Protein AF-J5UQ15-F1 (afdb_monomer)

Foldseek 3Di:
DADDADPVLPDDDPQLVQWDQDPVRAIWGDDPVGTDHDHRNSVVCNVCVPVDPVNPDDVQVVCVVVVHDPCPVVDPPD

Nearest PDB structures (foldseek):
  2cse-assembly1_1  TM=4.652E-01  e=9.856E+00  Mammalian orthoreovirus 1 Lang
  9cyy-assembly1_W  TM=2.975E-01  e=9.202E+00  Mammalian orthoreovirus 3 Dearing

Solvent-accessible surface area (backbone atoms only — not comparable to full-atom values): 5011 Å² total; per-residue (Å²): 88,82,51,76,83,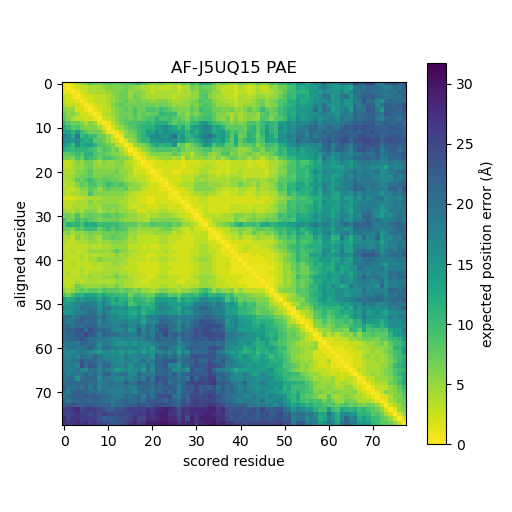52,91,82,50,69,72,91,66,87,70,30,88,40,53,44,75,42,96,89,47,37,50,25,25,62,51,99,92,47,74,44,78,32,52,40,58,36,49,51,50,58,71,46,72,77,58,50,83,83,69,53,75,56,64,71,57,53,26,57,76,72,69,47,63,87,72,69,80,73,64,83,81,125

Sequence (78 aa):
MFPTPLASDTGTRPKVPQVVLSPAGSFRRKKKTGHWSANLSEAIYYLEKDAAPNLRFNPEWAEWLMGFPKAWTEISSG

Mean predicted aligned error: 11.42 Å

Radius of gyration: 15.73 Å; Cα contacts (8 Å, |Δi|>4): 80; chains: 1; bounding box: 34×25×43 Å

Organism: NCBI:txid796937

Secondary structure (DSSP, 8-state):
-PPPP-GGG-S----GGGEEE-TTS-EEEEETTEEEEPPHHHHHHHHHTT--GGGSPPHHHHHHHHTPPTTTT-----

Structure (mmCIF, N/CA/C/O backbone):
data_AF-J5UQ15-F1
#
_entry.id   AF-J5UQ15-F1
#
loop_
_atom_site.group_PDB
_atom_site.id
_atom_site.type_symbol
_atom_site.label_atom_id
_atom_site.label_alt_id
_atom_site.label_comp_id
_atom_site.label_asym_id
_atom_site.label_entity_id
_atom_site.label_seq_id
_atom_site.pdbx_PDB_ins_code
_atom_site.Cartn_x
_atom_site.Cartn_y
_atom_site.Cartn_z
_atom_site.occupancy
_atom_site.B_iso_or_equiv
_atom_site.auth_seq_id
_atom_site.auth_comp_id
_atom_site.auth_asym_id
_atom_site.auth_atom_id
_atom_site.pdbx_PDB_model_num
ATOM 1 N N . MET A 1 1 ? -7.507 10.231 3.111 1.00 81.44 1 MET A N 1
ATOM 2 C CA . MET A 1 1 ? -6.176 10.815 3.361 1.00 81.44 1 MET A CA 1
ATOM 3 C C . MET A 1 1 ? -5.168 9.703 3.576 1.00 81.44 1 MET A C 1
ATOM 5 O O . MET A 1 1 ? -5.398 8.840 4.422 1.00 81.44 1 MET A O 1
ATOM 9 N N . PHE A 1 2 ? -4.098 9.707 2.780 1.00 81.62 2 PHE A N 1
ATOM 10 C CA . PHE A 1 2 ? -2.987 8.770 2.935 1.00 81.62 2 PHE A CA 1
ATOM 11 C C . PHE A 1 2 ? -2.146 9.124 4.168 1.00 81.62 2 PHE A C 1
ATOM 13 O O . PHE A 1 2 ? -2.028 10.308 4.496 1.00 81.62 2 PHE A O 1
ATOM 20 N N . PRO A 1 3 ? -1.603 8.122 4.879 1.00 82.62 3 PRO A N 1
ATOM 21 C CA . PRO A 1 3 ? -0.683 8.367 5.980 1.00 82.62 3 PRO A CA 1
ATOM 22 C C . PRO A 1 3 ? 0.645 8.924 5.453 1.00 82.62 3 PRO A C 1
ATOM 24 O O . PRO A 1 3 ? 1.068 8.605 4.342 1.00 82.62 3 PRO A O 1
ATOM 27 N N . THR A 1 4 ? 1.307 9.750 6.262 1.00 83.56 4 THR A N 1
ATOM 28 C CA . THR A 1 4 ? 2.639 10.276 5.950 1.00 83.56 4 THR A CA 1
ATOM 29 C C . THR A 1 4 ? 3.634 9.119 5.826 1.00 83.56 4 THR A C 1
ATOM 31 O O . THR A 1 4 ? 3.658 8.277 6.728 1.00 83.56 4 THR A O 1
ATOM 34 N N . PRO A 1 5 ? 4.454 9.061 4.761 1.00 78.94 5 PRO A N 1
ATOM 35 C CA . PRO A 1 5 ? 5.474 8.030 4.628 1.00 78.94 5 PRO A CA 1
ATOM 36 C C . PRO A 1 5 ? 6.463 8.106 5.795 1.00 78.94 5 PRO A C 1
ATOM 38 O O . PRO A 1 5 ? 6.967 9.178 6.134 1.00 78.94 5 PRO A O 1
ATOM 41 N N . LEU A 1 6 ? 6.736 6.960 6.415 1.00 75.06 6 LEU A N 1
ATOM 42 C CA . LEU A 1 6 ? 7.698 6.815 7.506 1.00 75.06 6 LEU A CA 1
ATOM 43 C C . LEU A 1 6 ? 8.850 5.910 7.076 1.00 75.06 6 LEU A C 1
ATOM 45 O O . LEU A 1 6 ? 8.653 4.954 6.337 1.00 75.06 6 LEU A O 1
ATOM 49 N N . ALA A 1 7 ? 10.036 6.107 7.656 1.00 73.62 7 ALA A N 1
ATOM 50 C CA . ALA A 1 7 ? 11.176 5.201 7.457 1.00 73.62 7 ALA A CA 1
ATOM 51 C C . ALA A 1 7 ? 10.867 3.738 7.845 1.00 73.62 7 ALA A C 1
ATOM 53 O O . ALA A 1 7 ? 11.525 2.809 7.392 1.00 73.62 7 ALA A O 1
ATOM 54 N N . SER A 1 8 ? 9.840 3.516 8.672 1.00 71.38 8 SER A N 1
ATOM 55 C CA . SER A 1 8 ? 9.360 2.176 9.021 1.00 71.38 8 SER A CA 1
ATOM 56 C C . SER A 1 8 ? 8.555 1.483 7.912 1.00 71.38 8 SER A C 1
ATOM 58 O O . SER A 1 8 ? 8.214 0.313 8.074 1.00 71.38 8 SER A O 1
ATOM 60 N N . ASP A 1 9 ? 8.225 2.178 6.818 1.00 71.00 9 ASP A N 1
ATOM 61 C CA . ASP A 1 9 ? 7.426 1.645 5.704 1.00 71.00 9 ASP A CA 1
ATOM 62 C C . ASP A 1 9 ? 8.211 0.706 4.775 1.00 71.00 9 ASP A C 1
ATOM 64 O O . ASP A 1 9 ? 7.654 0.196 3.806 1.00 71.00 9 ASP A O 1
ATOM 68 N N . THR A 1 10 ? 9.474 0.423 5.091 1.00 60.31 10 THR A N 1
ATOM 69 C CA . THR A 1 10 ? 10.323 -0.511 4.349 1.00 60.31 10 THR A CA 1
ATOM 70 C C . THR A 1 10 ? 9.795 -1.950 4.424 1.00 60.31 10 THR A C 1
ATOM 72 O O . THR A 1 10 ? 9.503 -2.468 5.507 1.00 60.31 10 THR A O 1
ATOM 75 N N . GLY A 1 11 ? 9.730 -2.612 3.264 1.00 62.12 11 GLY A N 1
ATOM 76 C CA . GLY A 1 11 ? 9.391 -4.030 3.118 1.00 62.12 11 GLY A CA 1
ATOM 77 C C . GLY A 1 11 ? 7.904 -4.330 2.886 1.00 62.12 11 GLY A C 1
ATOM 78 O O . GLY A 1 11 ? 7.005 -3.548 3.197 1.00 62.12 11 GLY A O 1
ATOM 79 N N . THR A 1 12 ? 7.641 -5.515 2.341 1.00 57.94 12 THR A N 1
ATOM 80 C CA . THR A 1 12 ? 6.305 -6.087 2.137 1.00 57.94 12 THR A CA 1
ATOM 81 C C . THR A 1 12 ? 5.681 -6.450 3.485 1.00 57.94 12 THR A C 1
ATOM 83 O O . THR A 1 12 ? 6.129 -7.366 4.174 1.00 57.94 12 THR A O 1
ATOM 86 N N . ARG A 1 13 ? 4.626 -5.735 3.900 1.00 63.12 13 ARG A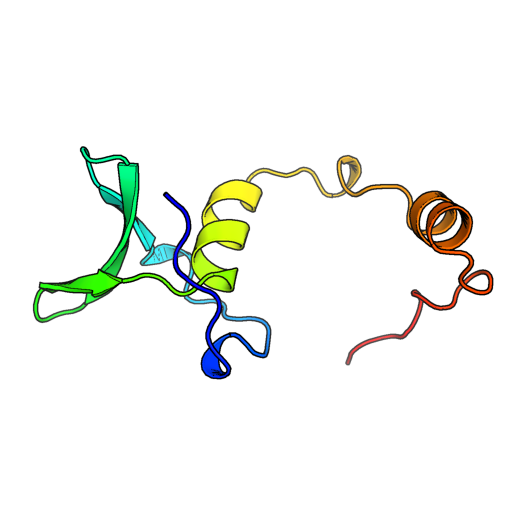 N 1
ATOM 87 C CA . ARG A 1 13 ? 3.904 -6.040 5.146 1.00 63.12 13 ARG A CA 1
ATOM 88 C C . ARG A 1 13 ? 2.592 -6.784 4.863 1.00 63.12 13 ARG A C 1
ATOM 90 O O . ARG A 1 13 ? 1.641 -6.163 4.399 1.00 63.12 13 ARG A O 1
ATOM 97 N N . PRO A 1 14 ? 2.464 -8.068 5.248 1.00 57.00 14 PRO A N 1
ATOM 98 C CA . PRO A 1 14 ? 1.258 -8.865 4.991 1.00 57.00 14 PRO A CA 1
ATOM 99 C C . PRO A 1 14 ? 0.056 -8.524 5.896 1.00 57.00 14 PRO A C 1
ATOM 101 O O . PRO A 1 14 ? -1.014 -9.108 5.747 1.00 57.00 14 PRO A O 1
ATOM 104 N N . LYS A 1 15 ? 0.170 -7.574 6.841 1.00 63.75 15 LYS A N 1
ATOM 105 C CA . LYS A 1 15 ? -0.894 -7.237 7.820 1.00 63.75 15 LYS A CA 1
ATOM 106 C C . LYS A 1 15 ? -1.968 -6.264 7.297 1.00 63.75 15 LYS A C 1
ATOM 108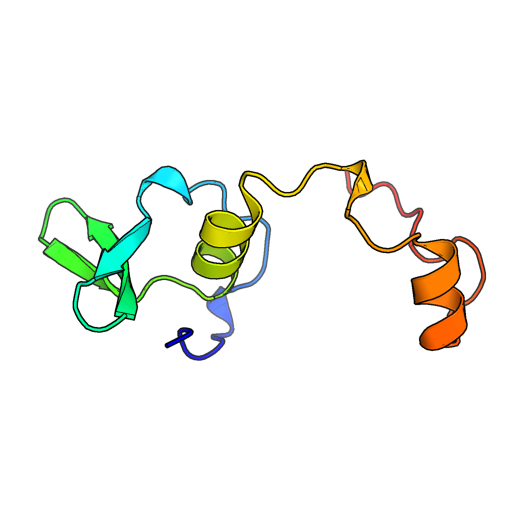 O O . LYS A 1 15 ? -2.657 -5.607 8.074 1.00 63.75 15 LYS A O 1
ATOM 113 N N . VAL A 1 16 ? -2.184 -6.256 5.986 1.00 65.88 16 VAL A N 1
ATOM 114 C CA . VAL A 1 16 ? -3.267 -5.551 5.282 1.00 65.88 16 VAL A CA 1
ATOM 115 C C . VAL A 1 16 ? -4.689 -5.891 5.778 1.00 65.88 16 VAL A C 1
ATOM 117 O O . VAL A 1 16 ? -5.530 -4.990 5.791 1.00 65.88 16 VAL A O 1
ATOM 120 N N . PRO A 1 17 ? -5.040 -7.124 6.220 1.00 71.44 17 PRO A N 1
ATOM 121 C CA . PRO A 1 17 ? -6.416 -7.416 6.649 1.00 71.44 17 PRO A CA 1
ATOM 122 C C . PRO A 1 17 ? -6.856 -6.665 7.915 1.00 71.44 17 PRO A C 1
ATOM 124 O O . PRO A 1 17 ? -8.043 -6.645 8.224 1.00 71.44 17 PRO A O 1
ATOM 127 N N . GLN A 1 18 ? -5.934 -6.024 8.640 1.00 81.19 18 GLN A N 1
ATOM 128 C CA . GLN A 1 18 ? -6.257 -5.218 9.822 1.00 81.19 18 GLN A CA 1
ATOM 129 C C . GLN A 1 18 ? -6.511 -3.738 9.499 1.00 81.19 18 GLN A C 1
ATOM 131 O O . GLN A 1 18 ? -6.825 -2.971 10.411 1.00 81.19 18 GLN A O 1
ATOM 136 N N . VAL A 1 19 ? -6.369 -3.322 8.239 1.00 86.81 19 VAL A N 1
ATOM 137 C CA . VAL A 1 19 ? -6.604 -1.941 7.804 1.00 86.81 19 VAL A CA 1
ATOM 138 C C . VAL A 1 19 ? -8.089 -1.729 7.527 1.00 86.81 19 VAL A C 1
ATOM 140 O O . VAL A 1 19 ? -8.740 -2.563 6.903 1.00 86.81 19 VAL A O 1
ATOM 143 N N . VAL A 1 20 ? -8.620 -0.603 7.993 1.00 88.81 20 VAL A N 1
ATOM 144 C CA . VAL A 1 20 ? -9.984 -0.143 7.733 1.00 88.81 20 VAL A CA 1
ATOM 145 C C . VAL A 1 20 ? -9.991 1.334 7.363 1.00 88.81 20 VAL A C 1
ATOM 147 O O . VAL A 1 20 ? -9.173 2.117 7.854 1.00 88.81 20 VAL A O 1
ATOM 150 N N . LEU A 1 21 ? -10.943 1.720 6.518 1.00 88.31 21 LEU A N 1
ATOM 151 C CA . LEU A 1 21 ? -11.204 3.116 6.195 1.00 88.31 21 LEU A CA 1
ATOM 152 C C . LEU A 1 21 ? -12.181 3.701 7.226 1.00 88.31 21 LEU A C 1
ATOM 154 O O . LEU A 1 21 ? -13.284 3.193 7.414 1.00 88.31 21 LEU A O 1
ATOM 158 N N . SER A 1 22 ? -11.757 4.749 7.931 1.00 87.19 22 SER A N 1
ATOM 159 C CA . SER A 1 22 ? -12.621 5.513 8.841 1.00 87.19 22 SER A CA 1
ATOM 160 C C . SER A 1 22 ? -13.671 6.311 8.049 1.00 87.19 22 SER A C 1
ATOM 162 O O . SER A 1 22 ? -13.358 6.734 6.936 1.00 87.19 22 SER A O 1
ATOM 164 N N . PRO A 1 23 ? -14.858 6.620 8.614 1.00 87.12 23 PRO A N 1
ATOM 165 C CA . PRO A 1 23 ? -15.842 7.507 7.979 1.00 87.12 23 PRO A CA 1
ATOM 166 C C . PRO A 1 23 ? -15.277 8.876 7.572 1.00 87.12 23 PRO A C 1
ATOM 168 O O . PRO A 1 23 ? -15.705 9.455 6.583 1.00 87.12 23 PRO A O 1
ATOM 171 N N . ALA A 1 24 ? -14.258 9.366 8.285 1.00 86.31 24 ALA A N 1
ATOM 172 C CA . ALA A 1 24 ? -13.531 10.591 7.938 1.00 86.31 24 ALA A CA 1
ATOM 173 C C . ALA A 1 24 ? -12.515 10.411 6.782 1.00 86.31 24 ALA A C 1
ATOM 175 O O . ALA A 1 24 ? -11.682 11.280 6.537 1.00 86.31 24 ALA A O 1
ATOM 176 N N . GLY A 1 25 ? -12.500 9.253 6.116 1.00 86.12 25 GLY A N 1
ATOM 177 C CA . GLY A 1 25 ? -11.636 8.953 4.973 1.00 86.12 25 GLY A CA 1
ATOM 178 C C . GLY A 1 25 ? -10.167 8.684 5.317 1.00 86.12 25 GLY A C 1
ATOM 179 O O . GLY A 1 25 ? -9.314 8.784 4.437 1.00 86.12 25 GLY A O 1
ATOM 180 N N . SER A 1 26 ? -9.824 8.373 6.572 1.00 88.19 26 SER A N 1
ATOM 181 C CA . SER A 1 26 ? -8.445 8.034 6.980 1.00 88.19 26 SER A CA 1
ATOM 182 C C . SER A 1 26 ? -8.234 6.525 7.110 1.00 88.19 26 SER A C 1
ATOM 184 O O . SER A 1 26 ? -9.100 5.822 7.634 1.00 88.19 26 SER A O 1
ATOM 186 N N . PHE A 1 27 ? -7.071 6.028 6.676 1.00 89.31 27 PHE A N 1
ATOM 187 C CA . PHE A 1 27 ? -6.689 4.624 6.848 1.00 89.31 27 PHE A CA 1
ATOM 188 C C . PHE A 1 27 ? -6.220 4.357 8.280 1.00 89.31 27 PHE A C 1
ATOM 190 O O . PHE A 1 27 ? -5.324 5.029 8.805 1.00 89.31 27 PHE A O 1
ATOM 197 N N . ARG A 1 28 ? -6.830 3.362 8.928 1.00 89.00 28 ARG A N 1
ATOM 198 C CA . ARG A 1 28 ? -6.562 2.999 10.321 1.00 89.00 28 ARG A CA 1
ATOM 199 C C . ARG A 1 28 ? -6.292 1.513 10.446 1.00 89.00 28 ARG A C 1
ATOM 201 O O . ARG A 1 28 ? -6.997 0.704 9.856 1.00 89.00 28 ARG A O 1
ATOM 208 N N . ARG A 1 29 ? -5.314 1.147 11.271 1.00 87.25 29 ARG A N 1
ATOM 209 C CA . ARG A 1 29 ? -5.052 -0.250 11.618 1.00 87.25 29 ARG A CA 1
ATOM 210 C C . ARG A 1 29 ? -5.756 -0.619 12.918 1.00 87.25 29 ARG A C 1
ATOM 212 O O . ARG A 1 29 ? -5.554 0.040 13.941 1.00 87.25 29 ARG A O 1
ATOM 219 N N . LYS A 1 30 ? -6.529 -1.706 12.896 1.00 88.31 30 LYS A N 1
ATOM 220 C CA . LYS A 1 30 ? -7.147 -2.311 14.080 1.00 88.31 30 LYS A CA 1
ATOM 221 C C . LYS A 1 30 ? -6.096 -2.989 14.959 1.00 88.31 30 LYS A C 1
ATOM 223 O O . LYS A 1 30 ? -5.296 -3.794 14.486 1.00 88.31 30 LYS A O 1
ATOM 228 N N . LYS A 1 31 ? -6.121 -2.695 16.257 1.00 83.50 31 LYS A N 1
ATOM 229 C CA . LYS A 1 31 ? -5.358 -3.375 17.310 1.00 83.50 31 LYS A CA 1
ATOM 230 C C . LYS A 1 31 ? -6.288 -3.770 18.456 1.00 83.50 31 LYS A C 1
ATOM 232 O O . LYS A 1 31 ? -7.389 -3.248 18.582 1.00 83.50 31 LYS A O 1
ATOM 237 N N . LYS A 1 32 ? -5.805 -4.653 19.338 1.00 83.31 32 LYS A N 1
ATOM 238 C CA . LYS A 1 32 ? -6.529 -5.077 20.551 1.00 83.31 32 LYS A CA 1
ATOM 239 C C . LYS A 1 32 ? -6.932 -3.903 21.456 1.00 83.31 32 LYS A C 1
ATOM 241 O O . LYS A 1 32 ? -7.948 -3.980 22.125 1.00 83.31 32 LYS A O 1
ATOM 246 N N . THR A 1 33 ? -6.143 -2.830 21.466 1.00 83.75 33 THR A N 1
ATOM 247 C CA . THR A 1 33 ? -6.324 -1.661 22.340 1.00 83.75 33 THR A CA 1
ATOM 248 C C . THR A 1 33 ? -6.977 -0.460 21.646 1.00 83.75 33 THR A C 1
ATOM 250 O O . THR A 1 33 ? -7.042 0.612 22.237 1.00 83.75 33 THR A O 1
ATOM 253 N N . GLY A 1 34 ? -7.432 -0.598 20.393 1.00 83.88 34 GLY A N 1
ATOM 254 C CA . GLY A 1 34 ? -8.037 0.495 19.622 1.00 83.88 34 GLY A CA 1
ATOM 255 C C . GLY A 1 34 ? -7.504 0.595 18.192 1.00 83.88 34 GLY A C 1
ATOM 256 O O . GLY A 1 34 ? -7.071 -0.396 17.604 1.00 83.88 34 GLY A O 1
ATOM 257 N N . HIS A 1 35 ? -7.542 1.795 17.608 1.00 84.31 35 HIS A N 1
ATOM 258 C CA . HIS A 1 35 ? -7.137 2.040 16.220 1.00 84.31 35 HIS A CA 1
ATOM 259 C C . HIS A 1 35 ? -5.912 2.956 16.146 1.00 84.31 35 HIS A C 1
ATOM 261 O O . HIS A 1 35 ? -5.903 4.037 16.729 1.00 84.31 35 HIS A O 1
ATOM 267 N N . TRP A 1 36 ? -4.885 2.546 15.402 1.00 86.00 36 TRP A N 1
ATOM 268 C CA . TRP A 1 36 ? -3.700 3.370 15.113 1.00 86.00 36 TRP A CA 1
ATOM 269 C C . TRP A 1 36 ? -3.726 3.863 13.664 1.00 86.00 36 TRP A C 1
ATOM 271 O O . TRP A 1 36 ? -4.538 3.395 12.862 1.00 86.00 36 TRP A O 1
ATOM 281 N N . SER A 1 37 ? -2.869 4.826 13.314 1.00 84.38 37 SER A N 1
ATOM 282 C CA . SER A 1 37 ? -2.615 5.149 11.905 1.00 84.38 37 SER A CA 1
ATOM 283 C C . SER A 1 37 ? -2.099 3.906 11.174 1.00 84.38 37 SER A C 1
ATOM 285 O O . SER A 1 37 ? -1.306 3.139 11.725 1.00 84.38 37 SER A O 1
ATOM 287 N N . ALA A 1 38 ? -2.603 3.679 9.961 1.00 86.81 38 ALA A N 1
ATOM 288 C CA . ALA A 1 38 ? -2.029 2.678 9.071 1.00 86.81 38 ALA A CA 1
ATOM 289 C C . ALA A 1 38 ? -0.705 3.195 8.490 1.00 86.81 38 ALA A C 1
ATOM 291 O O . ALA A 1 38 ? -0.522 4.405 8.341 1.00 86.81 38 ALA A O 1
ATOM 292 N N . ASN A 1 39 ? 0.199 2.279 8.159 1.00 83.88 39 ASN A N 1
ATOM 293 C CA . ASN A 1 39 ? 1.402 2.586 7.385 1.00 83.88 39 ASN A CA 1
ATOM 294 C C . ASN A 1 39 ? 1.037 2.849 5.908 1.00 83.88 39 ASN A C 1
AT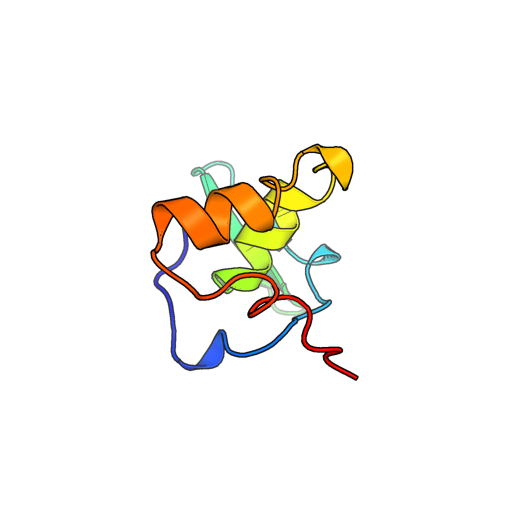OM 296 O O . ASN A 1 39 ? -0.020 2.404 5.447 1.00 83.88 39 ASN A O 1
ATOM 300 N N . LEU A 1 40 ? 1.894 3.545 5.149 1.00 82.75 40 LEU A N 1
ATOM 301 C CA . LEU A 1 40 ? 1.597 3.855 3.741 1.00 82.75 40 LEU A CA 1
ATOM 302 C C . LEU A 1 40 ? 1.476 2.589 2.890 1.00 82.75 40 LEU A C 1
ATOM 304 O O . LEU A 1 40 ? 0.504 2.438 2.154 1.00 82.75 40 LEU A O 1
ATOM 308 N N . SER A 1 41 ? 2.402 1.645 3.060 1.00 77.69 41 SER A N 1
ATOM 309 C CA . SER A 1 41 ? 2.359 0.355 2.364 1.00 77.69 41 SER A CA 1
ATOM 310 C C . SER A 1 41 ? 1.077 -0.423 2.670 1.00 77.69 41 SER A C 1
ATOM 312 O O . SER A 1 41 ? 0.433 -0.939 1.764 1.00 77.69 41 SER A O 1
ATOM 314 N N . GLU A 1 42 ? 0.643 -0.444 3.933 1.00 81.06 42 GLU A N 1
ATOM 315 C CA . GLU A 1 42 ? -0.610 -1.083 4.357 1.00 81.06 42 GLU A CA 1
ATOM 316 C C . GLU A 1 42 ? -1.847 -0.452 3.683 1.00 81.06 42 GLU A C 1
ATOM 318 O O . GLU A 1 42 ? -2.774 -1.173 3.309 1.00 81.06 42 GLU A O 1
ATOM 323 N N . ALA A 1 43 ? -1.865 0.874 3.502 1.00 84.94 43 ALA A N 1
ATOM 324 C CA . ALA A 1 43 ? -2.948 1.577 2.811 1.00 84.94 43 ALA A CA 1
ATOM 325 C C . ALA A 1 43 ? -2.966 1.287 1.301 1.00 84.94 43 ALA A C 1
ATOM 327 O O . ALA A 1 43 ? -4.036 1.048 0.745 1.00 84.94 43 ALA A O 1
ATOM 328 N N . ILE A 1 44 ? -1.794 1.266 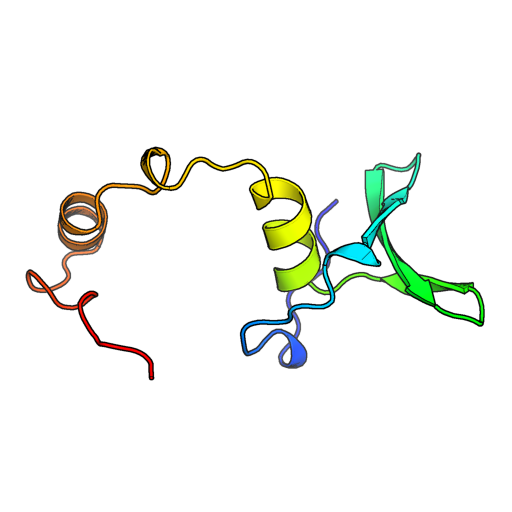0.656 1.00 82.00 44 ILE A N 1
ATOM 329 C CA . ILE A 1 44 ? -1.662 0.937 -0.771 1.00 82.00 44 ILE A CA 1
ATOM 330 C C . ILE A 1 44 ? -2.149 -0.491 -1.020 1.00 82.00 44 ILE A C 1
ATOM 332 O O . ILE A 1 44 ? -3.065 -0.686 -1.811 1.00 82.00 44 ILE A O 1
ATOM 336 N N . TYR A 1 45 ? -1.663 -1.474 -0.255 1.00 78.94 45 TYR A N 1
ATOM 337 C CA . TYR A 1 45 ? -2.135 -2.853 -0.395 1.00 78.94 45 TYR A CA 1
ATOM 338 C C . TYR A 1 45 ? -3.628 -3.015 -0.113 1.00 78.94 45 TYR A C 1
ATOM 340 O O . TYR A 1 45 ? -4.267 -3.869 -0.714 1.00 78.94 45 TYR A O 1
ATOM 348 N N . TYR A 1 46 ? -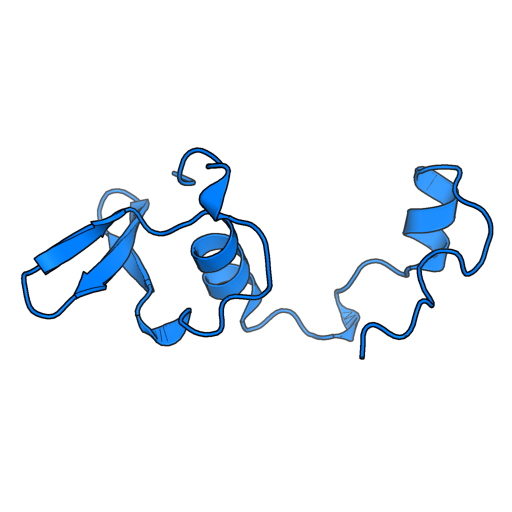4.201 -2.240 0.813 1.00 81.38 46 TYR A N 1
ATOM 349 C CA . TYR A 1 46 ? -5.640 -2.287 1.073 1.00 81.38 46 TYR A CA 1
ATOM 350 C C . TYR A 1 46 ? -6.453 -1.860 -0.157 1.00 81.38 46 TYR A C 1
ATOM 352 O O . TYR A 1 46 ? -7.493 -2.458 -0.418 1.00 81.38 46 TYR A O 1
ATOM 360 N N . LEU A 1 47 ? -5.978 -0.856 -0.900 1.00 82.44 47 LEU A N 1
ATOM 361 C CA . LEU A 1 47 ? -6.601 -0.382 -2.140 1.00 82.44 47 LEU A CA 1
ATOM 362 C C . LEU A 1 47 ? -6.345 -1.328 -3.315 1.00 82.44 47 LEU A C 1
ATOM 364 O O . LEU A 1 47 ? -7.217 -1.525 -4.152 1.00 82.44 47 LEU A O 1
ATOM 368 N N . GLU A 1 48 ? -5.154 -1.916 -3.361 1.00 77.06 48 GLU A N 1
ATOM 369 C CA . GLU A 1 48 ? -4.671 -2.726 -4.479 1.00 77.06 48 GLU A CA 1
ATOM 370 C C . GLU A 1 48 ? -5.044 -4.215 -4.354 1.00 77.06 48 GLU A C 1
ATOM 372 O O . GLU A 1 48 ? -4.691 -5.016 -5.212 1.00 77.06 48 GLU A O 1
ATOM 377 N N . LYS A 1 49 ? -5.798 -4.596 -3.310 1.00 66.44 49 LYS A N 1
ATOM 378 C CA . LYS A 1 49 ? -6.277 -5.972 -3.064 1.00 66.44 49 LYS A CA 1
ATOM 379 C C . LYS A 1 49 ? -6.959 -6.621 -4.272 1.00 66.44 49 LYS A C 1
ATOM 381 O O . LYS A 1 49 ? -6.800 -7.823 -4.456 1.00 66.44 49 LYS A O 1
ATOM 386 N N . ASP A 1 50 ? -7.675 -5.829 -5.066 1.00 59.09 50 ASP A N 1
ATOM 387 C CA . ASP A 1 50 ? -8.406 -6.277 -6.258 1.00 59.09 50 ASP A CA 1
ATOM 388 C C . ASP A 1 50 ? -7.740 -5.828 -7.567 1.00 59.09 50 ASP A C 1
ATOM 390 O O . ASP A 1 50 ? -8.321 -5.972 -8.647 1.00 59.09 50 ASP A O 1
ATOM 394 N N . ALA A 1 51 ? -6.528 -5.264 -7.510 1.00 58.25 51 ALA A N 1
ATOM 395 C CA . ALA A 1 51 ? -5.801 -4.951 -8.727 1.00 58.25 51 ALA A CA 1
ATOM 396 C C . ALA A 1 51 ? -5.417 -6.268 -9.399 1.00 58.25 51 ALA A C 1
ATOM 398 O O . ALA A 1 51 ? -4.560 -7.016 -8.922 1.00 58.25 51 ALA A O 1
ATOM 399 N N . ALA A 1 52 ? -6.092 -6.564 -10.509 1.00 57.38 52 ALA A N 1
ATOM 400 C CA . ALA A 1 52 ? -5.744 -7.701 -11.337 1.00 57.38 52 ALA A CA 1
ATOM 401 C C . ALA A 1 52 ? -4.239 -7.625 -11.659 1.00 57.38 52 ALA A C 1
ATOM 403 O O . ALA A 1 52 ? -3.743 -6.536 -11.958 1.00 57.38 52 ALA A O 1
ATOM 404 N N . PRO A 1 53 ? -3.501 -8.749 -11.659 1.00 59.44 53 PRO A N 1
ATOM 405 C CA . PRO A 1 53 ? -2.083 -8.751 -12.028 1.00 59.44 53 PRO A CA 1
ATOM 406 C C . PRO A 1 53 ? -1.843 -8.122 -13.412 1.00 59.44 53 PRO A C 1
ATOM 408 O O . PRO A 1 53 ? -0.783 -7.560 -13.663 1.00 59.44 53 PRO A O 1
ATOM 411 N N . ASN A 1 54 ? -2.872 -8.137 -14.260 1.00 59.00 54 ASN A N 1
ATOM 412 C CA . ASN A 1 54 ? -2.912 -7.577 -15.609 1.00 59.00 54 ASN A CA 1
ATOM 413 C C . ASN A 1 54 ? -3.072 -6.043 -15.641 1.00 59.00 54 ASN A C 1
ATOM 415 O O . ASN A 1 54 ? -2.926 -5.443 -16.699 1.00 59.00 54 ASN A O 1
ATOM 419 N N . LEU A 1 55 ? -3.431 -5.419 -14.513 1.00 57.19 55 LEU A N 1
ATOM 420 C CA . LEU A 1 55 ? -3.570 -3.967 -14.364 1.00 57.19 55 LEU A CA 1
ATOM 421 C C . LEU A 1 55 ? -2.257 -3.299 -13.933 1.00 57.19 55 LEU A C 1
ATOM 423 O O . LEU A 1 55 ? -2.164 -2.072 -13.921 1.00 57.19 55 LEU A O 1
ATOM 42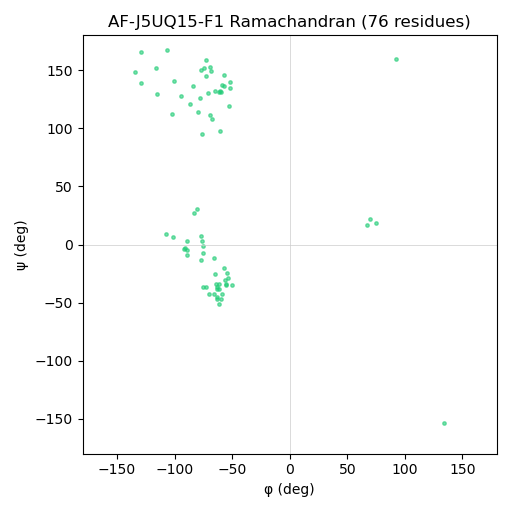7 N N . ARG A 1 56 ? -1.245 -4.099 -13.566 1.00 61.38 56 ARG A N 1
ATOM 428 C CA . ARG A 1 56 ? 0.114 -3.601 -13.364 1.00 61.38 56 ARG A CA 1
ATOM 429 C C . ARG A 1 56 ? 0.599 -3.011 -14.681 1.00 61.38 56 ARG A C 1
ATOM 431 O O . ARG A 1 56 ? 0.447 -3.626 -15.735 1.00 61.38 56 ARG A O 1
ATOM 438 N N . PHE A 1 57 ? 1.169 -1.812 -14.613 1.00 60.91 57 PHE A N 1
ATOM 439 C CA . PHE A 1 57 ? 1.790 -1.181 -15.772 1.00 60.91 57 PHE A CA 1
ATOM 440 C C . PHE A 1 57 ? 2.788 -2.163 -16.392 1.00 60.91 57 PHE A C 1
ATOM 442 O O . PHE A 1 57 ? 3.536 -2.802 -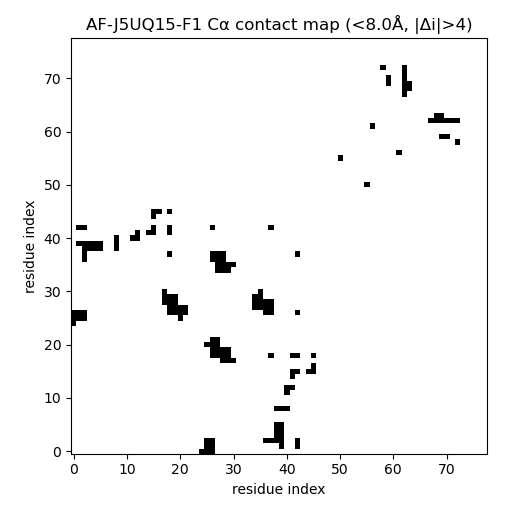15.648 1.00 60.91 57 PHE A O 1
ATOM 449 N N . ASN A 1 58 ? 2.783 -2.307 -17.722 1.00 66.00 58 ASN A N 1
ATOM 450 C CA . ASN A 1 58 ? 3.742 -3.178 -18.398 1.00 66.00 58 ASN A CA 1
ATOM 451 C C . ASN A 1 58 ? 5.157 -2.775 -17.932 1.00 66.00 58 ASN A C 1
ATOM 453 O O . ASN A 1 58 ? 5.520 -1.608 -18.121 1.00 66.00 58 ASN A O 1
ATOM 457 N N . PRO A 1 59 ? 5.932 -3.677 -17.300 1.00 66.88 59 PRO A N 1
ATOM 458 C CA . PRO A 1 59 ? 7.252 -3.346 -16.770 1.00 66.88 59 PRO A CA 1
ATOM 459 C C . PRO A 1 59 ? 8.168 -2.747 -17.843 1.00 66.88 59 PRO A C 1
ATOM 461 O O . PRO A 1 59 ? 8.877 -1.792 -17.547 1.00 66.88 59 PRO A O 1
ATOM 464 N N . GLU A 1 60 ? 8.060 -3.177 -19.107 1.00 68.19 60 GLU A N 1
ATOM 465 C CA . GLU A 1 60 ? 8.815 -2.574 -20.217 1.00 68.19 60 GLU A CA 1
ATOM 466 C C . GLU A 1 60 ? 8.453 -1.097 -20.451 1.00 68.19 60 GLU A C 1
ATOM 468 O O . GLU A 1 60 ? 9.315 -0.279 -20.770 1.00 68.19 60 GLU A O 1
ATOM 473 N N . TRP A 1 61 ? 7.179 -0.723 -20.290 1.00 73.88 61 TRP A N 1
ATOM 474 C CA . TRP A 1 61 ? 6.745 0.671 -20.436 1.00 73.88 61 TRP A CA 1
ATOM 475 C C . TRP A 1 61 ? 7.201 1.529 -19.261 1.00 73.88 61 TRP A C 1
ATOM 477 O O . TRP A 1 61 ? 7.557 2.690 -19.456 1.00 73.88 61 TRP A O 1
ATOM 487 N N . ALA A 1 62 ? 7.207 0.967 -18.051 1.00 75.75 62 ALA A N 1
ATOM 488 C CA . ALA A 1 62 ? 7.744 1.641 -16.876 1.00 75.75 62 ALA A CA 1
ATOM 489 C C . ALA A 1 62 ? 9.261 1.857 -17.006 1.00 75.75 62 ALA A C 1
ATOM 491 O O . ALA A 1 62 ? 9.744 2.953 -16.727 1.00 75.75 62 ALA A O 1
ATOM 492 N N . GLU A 1 63 ? 9.999 0.852 -17.487 1.00 79.19 63 GLU A N 1
ATOM 493 C CA . GLU A 1 63 ? 11.432 0.956 -17.780 1.00 79.19 63 GLU A CA 1
ATOM 494 C C . GLU A 1 63 ? 11.704 2.037 -18.830 1.00 79.19 63 GLU A C 1
ATOM 496 O O . GLU A 1 63 ? 12.541 2.910 -18.606 1.00 79.19 63 GLU A O 1
ATOM 501 N N . TRP A 1 64 ? 10.932 2.053 -19.922 1.00 78.00 64 TRP A N 1
ATOM 502 C CA . TRP A 1 64 ? 11.071 3.058 -20.976 1.00 78.00 64 TRP A CA 1
ATOM 503 C C . TRP A 1 64 ? 10.772 4.484 -20.491 1.00 78.00 64 TRP A C 1
ATOM 505 O O . TRP A 1 64 ? 11.569 5.389 -20.733 1.00 78.00 64 TRP A O 1
ATOM 515 N N . LEU A 1 65 ? 9.666 4.693 -19.765 1.00 77.88 65 LEU A N 1
ATOM 516 C CA . LEU A 1 65 ? 9.289 6.015 -19.241 1.00 77.88 65 LEU A CA 1
ATOM 517 C C . LEU A 1 65 ? 10.300 6.564 -18.230 1.00 77.88 65 LEU A C 1
ATOM 519 O O . LEU A 1 65 ? 10.505 7.774 -18.159 1.00 77.88 65 LEU A O 1
ATOM 523 N N . MET A 1 66 ? 10.918 5.682 -17.446 1.00 81.06 66 MET A N 1
ATOM 524 C CA . MET A 1 66 ? 11.883 6.054 -16.410 1.00 81.06 66 MET A CA 1
ATOM 525 C C . MET A 1 66 ? 13.332 6.066 -16.918 1.00 81.06 66 MET A C 1
ATOM 527 O O . MET A 1 66 ? 14.235 6.430 -16.166 1.00 81.06 66 MET A O 1
ATOM 531 N N . GLY A 1 67 ? 13.565 5.678 -18.178 1.00 82.25 67 GLY A N 1
ATOM 532 C CA . GLY A 1 67 ? 14.898 5.598 -18.779 1.00 82.25 67 GLY A CA 1
ATOM 533 C C . GLY A 1 67 ? 15.769 4.472 -18.216 1.00 82.25 67 GLY A C 1
ATOM 534 O O . GLY A 1 67 ? 16.996 4.549 -18.304 1.00 82.25 67 GLY A O 1
ATOM 535 N N . PHE A 1 68 ? 15.165 3.444 -17.615 1.00 78.62 68 PHE A N 1
ATOM 536 C CA . PHE A 1 68 ? 15.901 2.288 -17.118 1.00 78.62 68 PHE A CA 1
ATOM 537 C C . PHE A 1 68 ? 16.305 1.348 -18.263 1.00 78.62 68 PHE A C 1
ATOM 539 O O . PHE A 1 68 ? 15.599 1.248 -19.270 1.00 78.62 68 PHE A O 1
ATOM 546 N N . PRO A 1 69 ? 17.434 0.631 -18.121 1.00 77.06 69 PRO A N 1
ATOM 547 C CA . PRO A 1 69 ? 17.791 -0.443 -19.037 1.00 77.06 69 PRO A CA 1
ATOM 548 C C . PRO A 1 69 ? 16.687 -1.505 -19.098 1.00 77.06 69 PRO A C 1
ATOM 550 O O . PRO A 1 69 ? 16.049 -1.801 -18.088 1.00 77.06 69 PRO A O 1
ATOM 553 N N . LYS A 1 70 ? 16.497 -2.105 -20.276 1.00 71.88 70 LYS A N 1
ATOM 554 C CA . LYS A 1 70 ? 15.535 -3.196 -20.463 1.00 71.88 70 LYS A CA 1
ATOM 555 C C . LYS A 1 70 ? 15.842 -4.359 -19.507 1.00 71.88 70 LYS A C 1
ATOM 557 O O . LYS A 1 70 ? 17.005 -4.745 -19.391 1.00 71.88 70 LYS A O 1
ATOM 562 N N . ALA A 1 71 ? 14.804 -4.925 -18.887 1.00 72.44 71 ALA A N 1
ATOM 563 C CA . ALA A 1 71 ? 14.859 -6.036 -17.928 1.00 72.44 71 ALA A CA 1
ATOM 564 C C . ALA A 1 71 ? 15.552 -5.715 -16.587 1.00 72.44 71 ALA A C 1
ATOM 566 O O . ALA A 1 71 ? 15.891 -6.615 -15.819 1.00 72.44 71 ALA A O 1
ATOM 567 N N . TRP A 1 72 ? 15.730 -4.433 -16.254 1.00 70.31 72 TRP A N 1
ATOM 568 C CA . TRP A 1 72 ? 16.256 -4.016 -14.949 1.00 70.31 72 TRP A CA 1
ATOM 569 C C . TRP A 1 72 ? 15.319 -4.386 -13.786 1.00 70.31 72 TRP A C 1
ATOM 571 O O . TRP A 1 72 ? 15.764 -4.557 -12.651 1.00 70.31 72 TRP A O 1
ATOM 581 N N . THR A 1 73 ? 14.017 -4.523 -14.054 1.00 63.50 73 THR A N 1
ATOM 582 C CA . THR A 1 73 ? 13.011 -4.902 -13.047 1.00 63.50 73 THR A CA 1
ATOM 583 C C . THR A 1 73 ? 12.800 -6.416 -12.909 1.00 63.50 73 THR A C 1
ATOM 585 O O . THR A 1 73 ? 12.118 -6.842 -11.977 1.00 63.50 73 THR A O 1
ATOM 588 N N . GLU A 1 74 ? 13.439 -7.245 -13.745 1.00 64.50 74 GLU A N 1
ATOM 589 C CA . GLU A 1 74 ? 13.385 -8.721 -13.690 1.00 64.50 74 GLU A CA 1
ATOM 590 C C . GLU A 1 74 ? 14.328 -9.333 -12.635 1.00 64.50 74 GLU A C 1
ATOM 592 O O . GLU A 1 74 ? 14.832 -10.448 -12.775 1.00 64.50 74 GLU A O 1
ATOM 597 N N . ILE A 1 75 ? 14.593 -8.622 -11.541 1.00 57.22 75 ILE A N 1
ATOM 598 C CA . ILE A 1 75 ? 15.396 -9.167 -10.446 1.00 57.22 75 ILE A CA 1
ATOM 599 C C . ILE A 1 75 ? 14.486 -10.075 -9.617 1.00 57.22 75 ILE A C 1
ATOM 601 O O . ILE A 1 75 ? 13.548 -9.600 -8.970 1.00 57.22 75 ILE A O 1
ATOM 605 N N . SER A 1 76 ? 14.769 -11.383 -9.609 1.00 45.91 76 SER A N 1
ATOM 606 C CA . SER A 1 76 ? 14.124 -12.332 -8.701 1.00 45.91 76 SER A CA 1
ATOM 607 C C . SER A 1 76 ? 14.423 -11.915 -7.259 1.00 45.91 76 SER A C 1
ATOM 609 O O . SER A 1 76 ? 15.499 -12.188 -6.724 1.00 45.91 76 SER A O 1
ATOM 611 N N . SER A 1 77 ? 13.491 -11.208 -6.631 1.00 47.00 77 SER A N 1
ATOM 612 C CA . SER A 1 77 ? 13.521 -10.973 -5.191 1.00 47.00 77 SER A CA 1
ATOM 613 C C . SER A 1 77 ? 13.073 -12.279 -4.541 1.00 47.00 77 SER A C 1
ATOM 615 O O . SER A 1 77 ? 11.881 -12.581 -4.515 1.00 47.00 77 SER A O 1
ATOM 617 N N . GLY A 1 78 ? 14.057 -13.098 -4.156 1.00 35.50 78 GLY A N 1
ATOM 618 C CA . GLY A 1 78 ? 13.848 -14.318 -3.373 1.00 35.50 78 GLY A CA 1
ATOM 619 C C . GLY A 1 78 ? 13.280 -14.038 -1.989 1.00 35.50 78 GLY A C 1
ATOM 620 O O . GLY A 1 78 ? 13.490 -12.915 -1.474 1.00 35.50 78 GLY A O 1
#

pLDDT: mean 74.29, std 11.87, 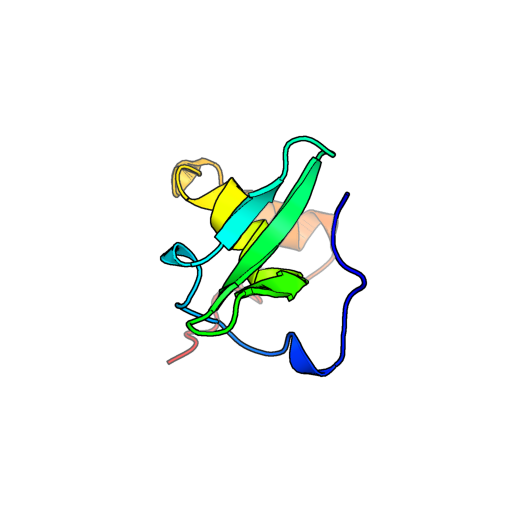range [35.5, 89.31]